Protein AF-X0Z2H3-F1 (afdb_monomer_lite)

Radius of gyration: 17.13 Å; chains: 1; bounding box: 45×31×47 Å

Organism: NCBI:txid412755

pLDDT: mean 78.65, std 8.76, range [49.94, 88.25]

Sequence (131 aa):
MLFTYLLWSIMAVTLFMGLPFGNIALGTLAGLYVGRKQYHARASTEIFARSIRNVSIFTTFVTGSEALLIGILARGEPIIVEILQALWDLNQFATTGLNWVSLVTIGCLALSFIQFLCTRTAATLAFKLGK

Foldseek 3Di:
DVVVLVVQQVVQCVVVVLDLVSLLVSLLVVLLVLLQVCLVVVHDPVVLVVSLVVSLVVSLVSSLVSLLVSLVVCLPPVVSLVVVCVVPVCPPQCPDPVSSNVVSNVVSVVRSVSSSVSSNVSSVCNNVPPD

Secondary structure (DSSP, 8-state):
-HHHHHHHHHHHHHHTTT-THHHHHHHHHHHHHHHHHHHHTT--HHHHHHHHHHHHHHHHHHHHHHHHHHHHHGGG-HHHHHHHHHHHT-TTTSSSHHHHHHHHHHHHHHHHHHHHHHHHHHHHHHHHS--

Structure (mmCIF, N/CA/C/O backbone):
data_AF-X0Z2H3-F1
#
_entry.id   AF-X0Z2H3-F1
#
loop_
_atom_site.group_PDB
_atom_site.id
_atom_site.type_symbol
_atom_site.label_atom_id
_atom_site.label_alt_id
_atom_site.label_comp_id
_atom_site.label_asym_id
_atom_site.label_entity_id
_atom_site.label_seq_id
_atom_site.pdbx_PDB_ins_code
_atom_site.Cartn_x
_atom_site.Cartn_y
_atom_site.Cartn_z
_atom_site.occupancy
_atom_site.B_iso_or_equiv
_atom_site.auth_seq_id
_atom_site.auth_comp_id
_atom_site.auth_asym_id
_atom_site.auth_atom_id
_atom_site.pdbx_PDB_model_num
ATOM 1 N N . MET A 1 1 ? -6.243 -14.559 7.865 1.00 63.50 1 MET A N 1
ATOM 2 C CA . MET A 1 1 ? -6.276 -13.218 7.236 1.00 63.50 1 MET A CA 1
ATOM 3 C C . MET A 1 1 ? -5.055 -12.953 6.378 1.00 63.50 1 MET A C 1
ATOM 5 O O . MET A 1 1 ? -5.261 -12.656 5.216 1.00 63.50 1 MET A O 1
ATOM 9 N N . LEU A 1 2 ? -3.826 -13.098 6.894 1.00 72.94 2 LEU A N 1
ATOM 10 C CA . LEU A 1 2 ? -2.601 -12.825 6.125 1.00 72.94 2 LEU A CA 1
ATOM 11 C C . LEU A 1 2 ? -2.515 -13.631 4.812 1.00 72.94 2 LEU A C 1
ATOM 13 O O . LEU A 1 2 ? -2.424 -13.038 3.747 1.00 72.94 2 LEU A O 1
ATOM 17 N N . PHE A 1 3 ? -2.643 -14.962 4.881 1.00 74.88 3 PHE A N 1
ATOM 18 C CA . PHE A 1 3 ? -2.623 -15.835 3.696 1.00 74.88 3 PHE A CA 1
ATOM 19 C C . PHE A 1 3 ? -3.739 -15.525 2.697 1.00 74.88 3 PHE A C 1
ATOM 21 O O . PHE A 1 3 ? -3.497 -15.461 1.500 1.00 74.88 3 PHE A O 1
ATOM 28 N N . THR A 1 4 ? -4.956 -15.291 3.190 1.00 75.94 4 THR A N 1
ATOM 29 C CA . THR A 1 4 ? -6.094 -14.915 2.346 1.00 75.94 4 THR A CA 1
ATOM 30 C C . THR A 1 4 ? -5.814 -13.591 1.639 1.00 75.94 4 THR A C 1
ATOM 32 O O . THR A 1 4 ? -5.963 -13.512 0.432 1.00 75.94 4 THR A O 1
ATOM 35 N N . TYR A 1 5 ? -5.339 -12.572 2.360 1.00 75.62 5 TYR A N 1
ATOM 36 C CA . TYR A 1 5 ? -5.013 -11.275 1.770 1.00 75.62 5 TYR A CA 1
ATOM 37 C C . TYR A 1 5 ? -3.927 -11.393 0.698 1.00 75.62 5 TYR A C 1
ATOM 39 O O . TYR A 1 5 ? -4.099 -10.844 -0.380 1.00 75.62 5 TYR A O 1
ATOM 47 N N . LEU A 1 6 ? -2.860 -12.156 0.956 1.00 73.62 6 LEU A N 1
ATOM 48 C CA . LEU A 1 6 ? -1.794 -12.396 -0.021 1.00 73.62 6 LEU A CA 1
ATOM 49 C C . LEU A 1 6 ? -2.305 -13.117 -1.275 1.00 73.62 6 LEU A C 1
ATOM 51 O O . LEU A 1 6 ? -1.962 -12.720 -2.382 1.00 73.62 6 LEU A O 1
ATOM 55 N N . LEU A 1 7 ? -3.162 -14.130 -1.119 1.00 80.56 7 LEU A N 1
ATOM 56 C CA . LEU A 1 7 ? -3.761 -14.837 -2.254 1.00 80.56 7 LEU A CA 1
ATOM 57 C C . LEU A 1 7 ? -4.608 -13.891 -3.120 1.00 80.56 7 LEU A C 1
ATOM 59 O O . LEU A 1 7 ? -4.481 -13.882 -4.343 1.00 80.56 7 LEU A O 1
ATOM 63 N N . TRP A 1 8 ? -5.433 -13.060 -2.477 1.00 76.38 8 TRP A N 1
ATOM 64 C CA . TRP A 1 8 ? -6.231 -12.046 -3.164 1.00 76.38 8 TRP A CA 1
ATOM 65 C C . TRP A 1 8 ? -5.357 -10.959 -3.802 1.00 76.38 8 TRP A C 1
ATOM 67 O O . TRP A 1 8 ? -5.676 -10.533 -4.904 1.00 76.38 8 TRP A O 1
ATOM 77 N N . SER A 1 9 ? -4.253 -10.561 -3.163 1.00 72.81 9 SER A N 1
ATOM 78 C CA . SER A 1 9 ? -3.258 -9.613 -3.694 1.00 72.81 9 SER A CA 1
ATOM 79 C C . SER A 1 9 ? -2.673 -10.129 -5.008 1.00 72.81 9 SER A C 1
ATOM 81 O O . SER A 1 9 ? -2.798 -9.483 -6.042 1.00 72.81 9 SER A O 1
ATOM 83 N N . ILE A 1 10 ? -2.163 -11.367 -5.010 1.00 74.00 10 ILE A N 1
ATOM 84 C CA . ILE A 1 10 ? -1.587 -12.014 -6.200 1.00 74.00 10 ILE A CA 1
ATOM 85 C C . ILE A 1 10 ? -2.626 -12.128 -7.324 1.00 74.00 10 ILE A C 1
ATOM 8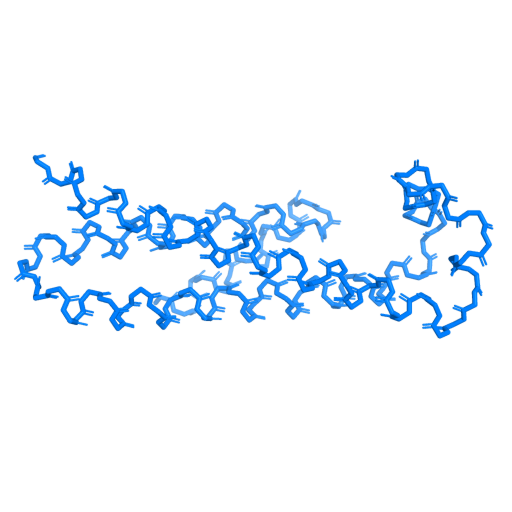7 O O . ILE A 1 10 ? -2.328 -11.836 -8.485 1.00 74.00 10 ILE A O 1
ATOM 91 N N . MET A 1 11 ? -3.858 -12.523 -6.990 1.00 75.12 11 MET A N 1
ATOM 92 C CA . MET A 1 11 ? -4.956 -12.560 -7.957 1.00 75.12 11 MET A CA 1
ATOM 93 C C . MET A 1 11 ? -5.282 -11.175 -8.516 1.00 75.12 11 MET A C 1
ATOM 95 O O . MET A 1 11 ? -5.540 -11.033 -9.705 1.00 75.12 11 MET A O 1
ATOM 99 N N . ALA A 1 12 ? -5.276 -10.143 -7.680 1.00 72.38 12 ALA A N 1
ATOM 100 C CA . ALA A 1 12 ? -5.594 -8.796 -8.114 1.00 72.38 12 ALA A CA 1
ATOM 101 C C . ALA A 1 12 ? -4.484 -8.235 -9.016 1.00 72.38 12 ALA A C 1
ATOM 103 O O . ALA A 1 12 ? -4.779 -7.688 -10.073 1.00 72.38 12 ALA A O 1
ATOM 104 N N . VAL A 1 13 ? -3.213 -8.460 -8.680 1.00 71.06 13 VAL A N 1
ATOM 105 C CA . VAL A 1 13 ? -2.079 -8.120 -9.552 1.00 71.06 13 VAL A CA 1
ATOM 106 C C . VAL A 1 13 ? -2.198 -8.807 -10.907 1.00 71.06 13 VAL A C 1
ATOM 108 O O . VAL A 1 13 ? -2.054 -8.154 -11.934 1.00 71.06 13 VAL A O 1
ATOM 111 N N . THR A 1 14 ? -2.498 -10.105 -10.935 1.00 70.88 14 THR A N 1
ATOM 112 C CA . THR A 1 14 ? -2.637 -10.846 -12.199 1.00 70.88 14 THR A CA 1
ATOM 113 C C . THR A 1 14 ? -3.851 -10.394 -13.015 1.00 70.88 14 THR A C 1
ATOM 115 O O . THR A 1 14 ? -3.735 -10.242 -14.229 1.00 70.88 14 THR A O 1
ATOM 118 N N . LEU A 1 15 ? -4.986 -10.095 -12.373 1.00 72.31 15 LEU A N 1
ATOM 119 C CA . LEU A 1 15 ? -6.193 -9.580 -13.036 1.00 72.31 15 LEU A CA 1
ATOM 120 C C . LEU A 1 15 ? -6.019 -8.164 -13.597 1.00 72.31 15 LEU A C 1
ATOM 122 O O . LEU A 1 15 ? -6.580 -7.851 -14.643 1.00 72.31 15 LEU A O 1
ATOM 126 N N . PHE A 1 16 ? -5.243 -7.314 -12.925 1.00 69.56 16 PHE A N 1
ATOM 127 C CA . PHE A 1 16 ? -4.984 -5.936 -13.347 1.00 69.56 16 PHE A CA 1
ATOM 128 C C . PHE A 1 16 ? -3.664 -5.785 -14.119 1.00 69.56 16 PHE A C 1
ATOM 130 O O . PHE A 1 16 ? -3.122 -4.685 -14.187 1.00 69.56 16 PHE A O 1
ATOM 137 N N . MET A 1 17 ? -3.142 -6.867 -14.710 1.00 69.75 17 MET A N 1
ATOM 138 C CA . MET A 1 17 ? -1.926 -6.858 -15.544 1.00 69.75 17 MET A CA 1
ATOM 139 C C . MET A 1 17 ? -0.692 -6.255 -14.847 1.00 69.75 17 MET A C 1
ATOM 141 O O . MET A 1 17 ? 0.135 -5.600 -15.474 1.00 69.75 17 MET A O 1
ATOM 145 N N . GLY A 1 18 ? -0.567 -6.438 -13.535 1.00 67.00 18 GLY A N 1
ATOM 146 C CA . GLY A 1 18 ? 0.507 -5.844 -12.742 1.00 67.00 18 GLY A CA 1
ATOM 147 C C . GLY A 1 18 ? 0.189 -4.453 -12.194 1.00 67.00 18 GLY A C 1
ATOM 148 O O . GLY A 1 18 ? 1.026 -3.857 -11.532 1.00 67.00 18 GLY A O 1
ATOM 149 N N . LEU A 1 19 ? -0.996 -3.892 -12.424 1.00 67.88 19 LEU A N 1
ATOM 150 C CA . LEU A 1 19 ? -1.324 -2.576 -11.882 1.00 67.88 19 LEU A CA 1
ATOM 151 C C . LEU A 1 19 ? -1.767 -2.679 -10.408 1.00 67.88 19 LEU A C 1
ATOM 153 O O . LEU A 1 19 ? -2.574 -3.542 -10.052 1.00 67.88 19 LEU A O 1
ATOM 157 N N . PRO A 1 20 ? -1.326 -1.757 -9.534 1.00 71.75 20 PRO A N 1
ATOM 158 C CA . PRO A 1 20 ? -1.581 -1.817 -8.091 1.00 71.75 20 PRO A CA 1
ATOM 159 C C . PRO A 1 20 ? -3.029 -1.468 -7.696 1.00 71.75 20 PRO A C 1
ATOM 161 O O . PRO A 1 20 ? -3.351 -1.432 -6.508 1.00 71.75 20 PRO A O 1
ATOM 164 N N . PHE A 1 21 ? -3.928 -1.223 -8.659 1.00 75.81 21 PHE A N 1
ATOM 165 C CA . PHE A 1 21 ? -5.337 -0.882 -8.409 1.00 75.81 21 PHE A CA 1
ATOM 166 C C . PHE A 1 21 ? -6.065 -1.952 -7.594 1.00 75.81 21 PHE A C 1
ATOM 168 O O . PHE A 1 21 ? -6.837 -1.632 -6.687 1.00 75.81 21 PHE A O 1
ATOM 175 N N . GLY A 1 22 ? -5.770 -3.220 -7.877 1.00 77.12 22 GLY A N 1
ATOM 176 C CA . GLY A 1 22 ? -6.318 -4.355 -7.149 1.00 77.12 22 GLY A CA 1
ATOM 177 C C . GLY A 1 22 ? -6.016 -4.311 -5.649 1.00 77.12 22 GLY A C 1
ATOM 178 O O . GLY A 1 22 ? -6.902 -4.508 -4.816 1.00 77.12 22 GLY A O 1
ATOM 179 N N . ASN A 1 23 ? -4.787 -3.946 -5.291 1.00 80.56 23 ASN A N 1
ATOM 180 C CA . ASN A 1 23 ? -4.363 -3.837 -3.896 1.00 80.56 23 ASN A CA 1
ATOM 181 C C . ASN A 1 23 ? -4.883 -2.593 -3.198 1.00 80.56 23 ASN A C 1
ATOM 183 O O . ASN A 1 23 ? -5.179 -2.639 -2.000 1.00 80.56 23 ASN A O 1
ATOM 187 N N . ILE A 1 24 ? -5.073 -1.509 -3.948 1.00 81.94 24 ILE A N 1
ATOM 188 C CA . ILE A 1 24 ? -5.778 -0.324 -3.458 1.00 81.94 24 ILE A CA 1
ATOM 189 C C . ILE A 1 24 ? -7.197 -0.698 -3.055 1.00 81.94 24 ILE A C 1
ATOM 191 O O . ILE A 1 24 ? -7.599 -0.417 -1.920 1.00 81.94 24 ILE A O 1
ATOM 195 N N . ALA A 1 25 ? -7.923 -1.427 -3.902 1.00 82.88 25 ALA A N 1
ATOM 196 C CA . ALA A 1 25 ? -9.249 -1.929 -3.558 1.00 82.88 25 ALA A CA 1
ATOM 197 C C . ALA A 1 25 ? -9.208 -2.877 -2.343 1.00 82.88 25 ALA A C 1
ATOM 199 O O . ALA A 1 25 ? -9.955 -2.683 -1.381 1.00 82.88 25 ALA A O 1
ATOM 200 N N . LEU A 1 26 ? -8.296 -3.855 -2.328 1.00 82.12 26 LEU A N 1
ATOM 201 C CA . LEU A 1 26 ? -8.189 -4.831 -1.238 1.00 82.12 26 LEU A CA 1
ATOM 202 C C . LEU A 1 26 ? -7.802 -4.207 0.102 1.00 82.12 26 LEU A C 1
ATOM 204 O O . LEU A 1 26 ? -8.376 -4.560 1.130 1.00 82.12 26 LEU A O 1
ATOM 208 N N . GLY A 1 27 ? -6.845 -3.280 0.130 1.00 84.88 27 GLY A N 1
ATOM 209 C CA . GLY A 1 27 ? -6.477 -2.595 1.368 1.00 84.88 27 GLY A CA 1
ATOM 210 C C . GLY A 1 27 ? -7.570 -1.646 1.855 1.00 84.88 27 GLY A C 1
ATOM 211 O O . GLY A 1 27 ? -7.833 -1.594 3.054 1.00 84.88 27 GLY A O 1
ATOM 212 N N . THR A 1 28 ? -8.305 -1.003 0.942 1.00 85.94 28 THR A N 1
ATOM 213 C CA . THR A 1 28 ? -9.508 -0.227 1.289 1.00 85.94 28 THR A CA 1
ATOM 214 C C . THR A 1 28 ? -10.569 -1.120 1.945 1.00 85.94 28 THR A C 1
ATOM 216 O O . THR A 1 28 ? -11.084 -0.785 3.015 1.00 85.94 28 THR A O 1
ATOM 219 N N . LEU A 1 29 ? -10.843 -2.299 1.373 1.00 84.88 29 LEU A N 1
ATOM 220 C CA . LEU A 1 29 ? -11.762 -3.289 1.946 1.00 84.88 29 LEU A CA 1
ATOM 221 C C . LEU A 1 29 ? -11.271 -3.832 3.295 1.00 84.88 29 LEU A C 1
ATOM 223 O O . LEU A 1 29 ? -12.068 -3.981 4.221 1.00 84.88 29 LEU A O 1
ATOM 227 N N . ALA A 1 30 ? -9.968 -4.083 3.441 1.00 85.00 30 ALA A N 1
ATOM 228 C CA . ALA A 1 30 ? -9.372 -4.513 4.703 1.00 85.00 30 ALA A CA 1
ATOM 229 C C . ALA A 1 30 ? -9.537 -3.444 5.796 1.00 85.00 30 ALA A C 1
ATOM 231 O O . ALA A 1 30 ? -9.925 -3.768 6.921 1.00 85.00 30 ALA A O 1
ATOM 232 N N . GLY A 1 31 ? -9.314 -2.170 5.457 1.00 85.00 31 GLY A N 1
ATOM 233 C CA . GLY A 1 31 ? -9.577 -1.037 6.341 1.00 85.00 31 GLY A CA 1
ATOM 234 C C . GLY A 1 31 ? -11.045 -0.974 6.765 1.00 85.00 31 GLY A C 1
ATOM 235 O O . GLY A 1 31 ? -11.342 -0.899 7.958 1.00 85.00 31 GLY A O 1
ATOM 236 N N . LEU A 1 32 ? -11.969 -1.094 5.809 1.00 87.06 32 LEU A N 1
ATOM 237 C CA . LEU A 1 32 ? -13.411 -1.091 6.065 1.00 87.06 32 LEU A CA 1
ATOM 238 C C . LEU A 1 32 ? -13.835 -2.246 6.984 1.00 87.06 32 LEU A C 1
ATOM 240 O O . LEU A 1 32 ? -14.545 -2.024 7.966 1.00 87.06 32 LEU A O 1
ATOM 244 N N . TYR A 1 33 ? -13.363 -3.467 6.715 1.00 85.88 33 TYR A N 1
ATOM 245 C CA . TYR A 1 33 ? -13.642 -4.639 7.545 1.00 85.88 33 TYR A CA 1
ATOM 246 C C . TYR A 1 33 ? -13.149 -4.444 8.983 1.00 85.88 33 TYR A C 1
ATOM 248 O O . TYR A 1 33 ? -13.890 -4.693 9.935 1.00 85.88 33 TYR A O 1
ATOM 256 N N . VAL A 1 34 ? -11.913 -3.966 9.155 1.00 86.62 34 VAL A N 1
ATOM 257 C CA . VAL A 1 34 ? -11.332 -3.705 10.480 1.00 86.62 34 VAL A CA 1
ATOM 258 C C . VAL A 1 34 ? -12.113 -2.611 11.201 1.00 86.62 34 VAL A C 1
ATOM 260 O O . VAL A 1 34 ? -12.401 -2.767 12.386 1.00 86.62 34 VAL A O 1
ATOM 263 N N . GLY A 1 35 ? -12.526 -1.556 10.495 1.00 85.00 35 GLY A N 1
ATOM 264 C CA . GLY A 1 35 ? -13.347 -0.491 11.063 1.00 85.00 35 GLY A CA 1
ATOM 265 C C . GLY A 1 35 ? -14.685 -0.989 11.602 1.00 85.00 35 GLY A C 1
ATOM 266 O O . GLY A 1 35 ? -15.005 -0.741 12.765 1.00 85.00 35 GLY A O 1
ATOM 267 N N . ARG A 1 36 ? -15.422 -1.781 10.812 1.00 84.94 36 ARG A N 1
ATOM 268 C CA . ARG A 1 36 ? -16.697 -2.376 11.255 1.00 84.94 36 ARG A CA 1
ATOM 269 C C . ARG A 1 36 ? -16.501 -3.386 12.383 1.00 84.94 36 ARG A C 1
ATOM 271 O O . ARG A 1 36 ? -17.256 -3.376 13.351 1.00 84.94 36 ARG A O 1
ATOM 278 N N . LYS A 1 37 ? -15.474 -4.237 12.294 1.00 85.56 37 LYS A N 1
ATOM 279 C CA . LYS A 1 37 ? -15.161 -5.228 13.333 1.00 85.56 37 LYS A CA 1
ATOM 280 C C . LYS A 1 37 ? -14.897 -4.558 14.683 1.00 85.56 37 LYS A C 1
ATOM 282 O O . LYS A 1 37 ? -15.429 -5.007 15.693 1.00 85.56 37 LYS A O 1
ATOM 287 N N . GLN A 1 38 ? -14.095 -3.494 14.700 1.00 86.19 38 GLN A N 1
ATOM 288 C CA . GLN A 1 38 ? -13.756 -2.777 15.933 1.00 86.19 38 GLN A CA 1
ATOM 289 C C . GLN A 1 38 ? -14.940 -1.971 16.484 1.00 86.19 38 GLN A C 1
ATOM 291 O O . GLN A 1 38 ? -15.098 -1.891 17.701 1.00 86.19 38 GLN A O 1
ATOM 296 N N . TYR A 1 39 ? -15.806 -1.446 15.610 1.00 84.38 39 TYR A N 1
ATOM 297 C CA . TYR A 1 39 ? -17.070 -0.832 16.019 1.00 84.38 39 TYR A CA 1
ATOM 298 C C . TYR A 1 39 ? -17.976 -1.833 16.756 1.00 84.38 39 TYR A C 1
ATOM 300 O O . TYR A 1 39 ? -18.385 -1.583 17.889 1.00 84.38 39 TYR A O 1
ATOM 308 N N . HIS A 1 40 ? -18.226 -3.009 16.166 1.00 85.25 40 HIS A N 1
ATOM 309 C CA . HIS A 1 40 ? -19.050 -4.049 16.800 1.00 85.25 40 HIS A CA 1
ATOM 310 C C . HIS A 1 40 ? -18.433 -4.601 18.090 1.00 85.25 40 HIS A C 1
ATOM 312 O O . HIS A 1 40 ? -19.159 -4.941 19.020 1.00 85.25 40 HIS A O 1
ATOM 318 N N . ALA A 1 41 ? -17.102 -4.646 18.174 1.00 86.00 41 ALA A N 1
ATOM 319 C CA . ALA A 1 41 ? -16.387 -5.049 19.380 1.00 86.00 41 ALA A CA 1
ATOM 320 C C . ALA A 1 41 ? -16.401 -3.983 20.496 1.00 86.00 41 ALA A C 1
ATOM 322 O O . ALA A 1 41 ? -15.844 -4.238 21.562 1.00 86.00 41 ALA A O 1
ATOM 323 N N . ARG A 1 42 ? -16.998 -2.797 20.265 1.00 82.75 42 ARG A N 1
ATOM 324 C CA . ARG A 1 42 ? -16.948 -1.629 21.169 1.00 82.75 42 ARG A CA 1
ATOM 325 C C . ARG A 1 42 ? -15.522 -1.310 21.630 1.00 82.75 42 ARG A C 1
ATOM 327 O O . ARG A 1 42 ? -15.291 -0.954 22.784 1.00 82.75 42 ARG A O 1
ATOM 334 N N . ALA A 1 43 ? -14.556 -1.484 20.731 1.00 81.06 43 ALA A N 1
ATOM 335 C CA . ALA A 1 43 ? -13.155 -1.285 21.056 1.00 81.06 43 ALA A CA 1
ATOM 336 C C . ALA A 1 43 ? -12.875 0.189 21.375 1.00 81.06 43 ALA A C 1
ATOM 338 O O . ALA A 1 43 ? -13.452 1.092 20.765 1.00 81.06 43 ALA A O 1
ATOM 339 N N . SER A 1 44 ? -11.955 0.434 22.310 1.00 86.75 44 SER A N 1
ATOM 340 C CA . SER A 1 44 ? -11.501 1.792 22.603 1.00 86.75 44 SER A CA 1
ATOM 341 C C . SER A 1 44 ? -10.813 2.411 21.383 1.00 86.75 44 SER A C 1
ATOM 343 O O . SER A 1 44 ? -10.217 1.720 20.547 1.00 86.75 44 SER A O 1
ATOM 345 N N . THR A 1 45 ? -10.848 3.741 21.302 1.00 81.75 45 THR A N 1
ATOM 346 C CA . THR A 1 45 ? -10.224 4.511 20.216 1.00 81.75 45 THR A CA 1
ATOM 347 C C . THR A 1 45 ? -8.729 4.199 20.067 1.00 81.75 45 THR A C 1
ATOM 349 O O . THR A 1 45 ? -8.202 4.217 18.956 1.00 81.75 45 THR A O 1
ATOM 352 N N . GLU A 1 46 ? -8.047 3.847 21.161 1.00 86.94 46 GLU A N 1
ATOM 353 C CA . GLU A 1 46 ? -6.633 3.452 21.171 1.00 86.94 46 GLU A CA 1
ATOM 354 C C . GLU A 1 46 ? -6.393 2.097 20.491 1.00 86.94 46 GLU A C 1
ATOM 356 O O . GLU A 1 46 ? -5.503 1.974 19.643 1.00 86.94 46 GLU A O 1
ATOM 361 N N . ILE A 1 47 ? -7.212 1.085 20.807 1.00 85.88 47 ILE A N 1
ATOM 362 C CA . ILE A 1 47 ? -7.132 -0.247 20.183 1.00 85.88 47 ILE A CA 1
ATOM 363 C C . ILE A 1 47 ? -7.452 -0.137 18.690 1.00 85.88 47 ILE A C 1
ATOM 365 O O . ILE A 1 47 ? -6.760 -0.723 17.851 1.00 85.88 47 ILE A O 1
ATOM 369 N N . PHE A 1 48 ? -8.452 0.674 18.349 1.00 85.50 48 PHE A N 1
ATOM 370 C CA . PHE A 1 48 ? -8.819 0.984 16.974 1.00 85.50 48 PHE A CA 1
ATOM 371 C C . PHE A 1 48 ? -7.675 1.657 16.200 1.00 85.50 48 PHE A C 1
ATOM 373 O O . PHE A 1 48 ? -7.287 1.171 15.135 1.00 85.50 48 PHE A O 1
ATOM 380 N N . ALA A 1 49 ? -7.081 2.721 16.751 1.00 85.88 49 ALA A N 1
ATOM 381 C CA . ALA A 1 49 ? -5.982 3.445 16.116 1.00 85.88 49 ALA A CA 1
ATOM 382 C C . ALA A 1 49 ? -4.762 2.542 15.875 1.00 85.88 49 ALA A C 1
ATOM 384 O O . ALA A 1 49 ? -4.163 2.580 14.797 1.00 85.88 49 ALA A O 1
ATOM 385 N N . ARG A 1 50 ? -4.424 1.678 16.842 1.00 88.25 50 ARG A N 1
ATOM 386 C CA . ARG A 1 50 ? -3.329 0.708 16.705 1.00 88.25 50 ARG A CA 1
ATOM 387 C C . ARG A 1 50 ? -3.630 -0.347 15.641 1.00 88.25 50 A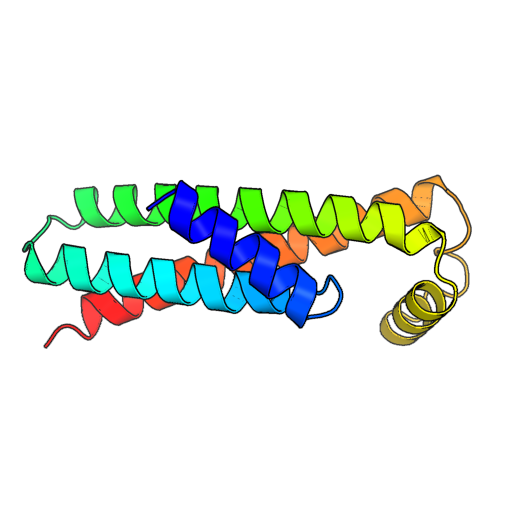RG A C 1
ATOM 389 O O . ARG A 1 50 ? -2.771 -0.642 14.813 1.00 88.25 50 ARG A O 1
ATOM 396 N N . SER A 1 51 ? -4.852 -0.880 15.632 1.00 86.62 51 SER A N 1
ATOM 397 C CA . SER A 1 51 ? -5.287 -1.884 14.657 1.00 86.62 51 SER A CA 1
ATOM 398 C C . SER A 1 51 ? -5.276 -1.330 13.232 1.00 86.62 51 SER A C 1
ATOM 400 O O . SER A 1 51 ? -4.769 -1.998 12.334 1.00 86.62 51 SER A O 1
ATOM 402 N N . ILE A 1 52 ? -5.780 -0.109 13.021 1.00 87.94 52 ILE A N 1
ATOM 403 C CA . ILE A 1 52 ? -5.724 0.556 11.713 1.00 87.94 52 ILE A CA 1
ATOM 404 C C . ILE A 1 52 ? -4.288 0.796 11.299 1.00 87.94 52 ILE A C 1
ATOM 406 O O . ILE A 1 52 ? -3.933 0.455 10.180 1.00 87.94 52 ILE A O 1
ATOM 410 N N . ARG A 1 53 ? -3.453 1.352 12.183 1.00 87.00 53 ARG A N 1
ATOM 411 C CA . ARG A 1 53 ? -2.058 1.643 11.846 1.00 87.00 53 ARG A CA 1
ATOM 412 C C . ARG A 1 53 ? -1.336 0.387 11.364 1.00 87.00 53 ARG A C 1
ATOM 414 O O . ARG A 1 53 ? -0.674 0.441 10.335 1.00 87.00 53 ARG A O 1
ATOM 421 N N . ASN A 1 54 ? -1.500 -0.735 12.060 1.00 88.00 54 ASN A N 1
ATOM 422 C CA . ASN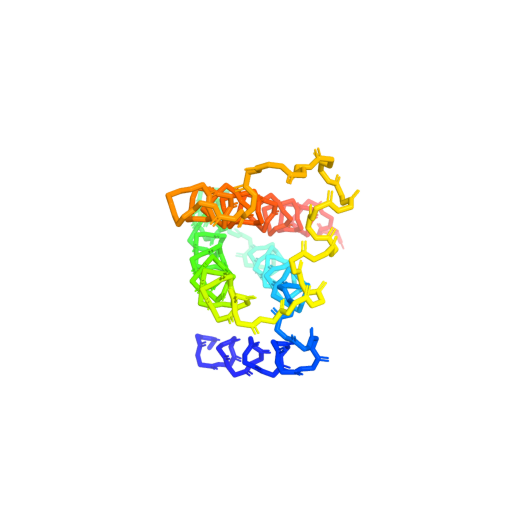 A 1 54 ? -0.871 -1.997 11.671 1.00 88.00 54 ASN A CA 1
ATOM 423 C C . ASN A 1 54 ? -1.381 -2.503 10.316 1.00 88.00 54 ASN A C 1
ATOM 425 O O . ASN A 1 54 ? -0.582 -2.927 9.486 1.00 88.00 54 ASN A O 1
ATOM 429 N N . VAL A 1 55 ? -2.692 -2.427 10.076 1.00 86.88 55 VAL A N 1
ATOM 430 C CA . VAL A 1 55 ? -3.301 -2.853 8.806 1.00 86.88 55 VAL A CA 1
ATOM 431 C C . VAL A 1 55 ? -2.842 -1.951 7.667 1.00 86.88 55 VAL A C 1
ATOM 433 O O . VAL A 1 55 ? -2.366 -2.459 6.663 1.00 86.88 55 VAL A O 1
ATOM 436 N N . SER A 1 56 ? -2.887 -0.631 7.846 1.00 85.25 56 SER A N 1
ATOM 437 C CA . SER A 1 56 ? -2.418 0.332 6.853 1.00 85.25 56 SER A CA 1
ATOM 438 C C . SER A 1 56 ? -0.934 0.153 6.538 1.00 85.25 56 SER A C 1
ATOM 440 O O . SER A 1 56 ? -0.573 0.182 5.368 1.00 85.25 56 SER A O 1
ATOM 442 N N . ILE A 1 57 ? -0.071 -0.066 7.538 1.00 87.31 57 ILE A N 1
ATOM 443 C CA . ILE A 1 57 ? 1.357 -0.347 7.305 1.00 87.31 57 IL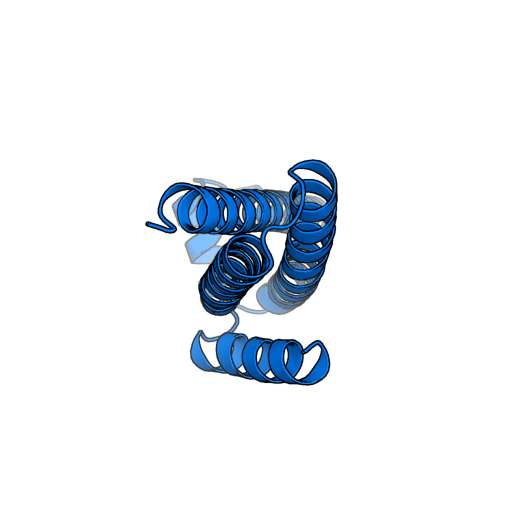E A CA 1
ATOM 444 C C . ILE A 1 57 ? 1.517 -1.640 6.503 1.00 87.31 57 ILE A C 1
ATOM 446 O O . ILE A 1 57 ? 2.254 -1.654 5.522 1.00 87.31 57 ILE A O 1
ATOM 450 N N . PHE A 1 58 ? 0.800 -2.703 6.874 1.00 87.56 58 PHE A N 1
ATOM 451 C CA . PHE A 1 58 ? 0.869 -3.984 6.178 1.00 87.56 58 PHE A CA 1
ATOM 452 C C . PHE A 1 58 ? 0.431 -3.874 4.712 1.00 87.56 58 PHE A C 1
ATOM 454 O O . PHE A 1 58 ? 1.182 -4.256 3.820 1.00 87.56 58 PHE A O 1
ATOM 461 N N . THR A 1 59 ? -0.741 -3.293 4.439 1.00 84.62 59 THR A N 1
ATOM 462 C CA . THR A 1 59 ? -1.254 -3.139 3.067 1.00 84.62 59 THR A CA 1
ATOM 463 C C . THR A 1 59 ? -0.361 -2.228 2.228 1.00 84.62 59 THR A C 1
ATOM 465 O O . THR A 1 59 ? -0.167 -2.474 1.041 1.00 84.62 59 THR A O 1
ATOM 468 N N . THR A 1 60 ? 0.215 -1.192 2.846 1.00 86.56 60 THR A N 1
ATOM 469 C CA . THR A 1 60 ? 1.179 -0.291 2.199 1.00 86.56 60 THR A CA 1
ATOM 470 C C . THR A 1 60 ? 2.461 -1.028 1.835 1.00 86.56 60 THR A C 1
ATOM 472 O O . THR A 1 60 ? 2.941 -0.889 0.719 1.00 86.56 60 THR A O 1
ATOM 475 N N . PHE A 1 61 ? 2.990 -1.854 2.740 1.00 87.12 61 PHE A N 1
ATOM 476 C CA . PHE A 1 61 ? 4.206 -2.625 2.493 1.00 87.12 61 PHE A CA 1
ATOM 477 C C . PHE A 1 61 ? 4.023 -3.647 1.366 1.00 87.12 61 PHE A C 1
ATOM 479 O O . PHE A 1 61 ? 4.890 -3.762 0.503 1.00 87.12 61 PHE A O 1
ATOM 486 N N . VAL A 1 62 ? 2.885 -4.348 1.344 1.00 84.25 62 VAL A N 1
ATOM 487 C CA . VAL A 1 62 ? 2.537 -5.287 0.265 1.00 84.25 62 VAL A CA 1
ATOM 488 C C . VAL A 1 62 ? 2.420 -4.544 -1.067 1.00 84.25 62 VAL A C 1
ATOM 490 O O . VAL A 1 62 ? 3.111 -4.887 -2.021 1.00 84.25 62 VAL A O 1
ATOM 493 N N . THR A 1 63 ? 1.633 -3.465 -1.108 1.00 84.19 63 THR A N 1
ATOM 494 C CA . THR A 1 63 ? 1.425 -2.673 -2.333 1.00 84.19 63 THR A CA 1
ATOM 495 C C . THR A 1 63 ? 2.724 -2.058 -2.845 1.00 84.19 63 THR A C 1
ATOM 497 O O . THR A 1 63 ? 2.989 -2.106 -4.040 1.00 84.19 63 THR A O 1
ATOM 500 N N . GLY A 1 64 ? 3.551 -1.507 -1.954 1.00 83.69 64 GLY A N 1
ATOM 501 C CA . GLY A 1 64 ? 4.835 -0.913 -2.314 1.00 83.69 64 GLY A CA 1
ATOM 502 C C . GLY A 1 64 ? 5.833 -1.951 -2.825 1.00 83.69 64 GLY A C 1
ATOM 503 O O . GLY A 1 64 ? 6.505 -1.719 -3.825 1.00 83.69 64 GLY A O 1
ATOM 504 N N . SER A 1 65 ? 5.892 -3.124 -2.188 1.00 84.69 65 SER A N 1
ATOM 505 C CA . SER A 1 65 ? 6.772 -4.217 -2.622 1.00 84.69 65 SER A CA 1
ATOM 506 C C . SER A 1 65 ? 6.388 -4.721 -4.013 1.00 84.69 65 SER A C 1
ATOM 508 O O . SER A 1 65 ? 7.250 -4.888 -4.871 1.00 84.69 65 SER A O 1
ATOM 510 N N . GLU A 1 66 ? 5.093 -4.903 -4.268 1.00 82.50 66 GLU A N 1
ATOM 511 C CA . GLU A 1 66 ? 4.598 -5.320 -5.579 1.00 82.50 66 GLU A CA 1
ATOM 512 C C . GLU A 1 66 ? 4.797 -4.225 -6.636 1.00 82.50 66 GLU A C 1
ATOM 514 O O . GLU A 1 66 ? 5.358 -4.502 -7.695 1.00 82.50 66 GLU A O 1
ATOM 519 N N . ALA A 1 67 ? 4.452 -2.968 -6.337 1.00 83.06 67 ALA A N 1
ATOM 520 C CA . ALA A 1 67 ? 4.671 -1.838 -7.243 1.00 83.06 67 ALA A CA 1
ATOM 521 C C . ALA A 1 67 ? 6.156 -1.657 -7.603 1.00 83.06 67 ALA A C 1
ATOM 523 O O . ALA A 1 67 ? 6.479 -1.325 -8.742 1.00 83.06 67 ALA A O 1
ATOM 524 N N . LEU A 1 68 ? 7.065 -1.909 -6.656 1.00 83.00 68 LEU A N 1
ATOM 525 C CA . LEU A 1 68 ? 8.505 -1.863 -6.893 1.00 83.00 68 LEU A CA 1
ATOM 526 C C . LEU A 1 68 ? 8.965 -2.999 -7.815 1.00 83.00 68 LEU A C 1
ATOM 528 O O . LEU A 1 68 ? 9.702 -2.741 -8.763 1.00 83.00 68 LEU A O 1
ATOM 532 N N . LEU A 1 69 ? 8.503 -4.233 -7.592 1.00 83.25 69 LEU A N 1
ATOM 533 C CA . LEU A 1 69 ? 8.806 -5.365 -8.477 1.00 83.25 69 LEU A CA 1
ATOM 534 C C . LEU A 1 69 ? 8.288 -5.123 -9.898 1.00 83.25 69 LEU A C 1
ATOM 536 O O . LEU A 1 69 ? 9.029 -5.308 -10.863 1.00 83.25 69 LEU A O 1
ATOM 540 N N . ILE A 1 70 ? 7.049 -4.647 -10.024 1.00 81.12 70 ILE A N 1
ATOM 541 C CA . ILE A 1 70 ? 6.437 -4.304 -11.311 1.00 81.12 70 ILE A CA 1
ATOM 542 C C . ILE A 1 70 ? 7.219 -3.177 -11.991 1.00 81.12 70 ILE A C 1
ATOM 544 O O . ILE A 1 70 ? 7.546 -3.296 -13.166 1.00 81.12 70 ILE A O 1
ATOM 548 N N . GLY A 1 71 ? 7.591 -2.121 -11.264 1.00 78.75 71 GLY A N 1
ATOM 549 C CA . GLY A 1 71 ? 8.378 -1.012 -11.810 1.00 78.75 71 GLY A CA 1
ATOM 550 C C . GLY A 1 71 ? 9.789 -1.414 -12.261 1.00 78.75 71 GLY A C 1
ATOM 551 O O . GLY A 1 71 ? 10.314 -0.857 -13.226 1.00 78.75 71 GLY A O 1
ATOM 552 N N . ILE A 1 72 ? 10.403 -2.407 -11.611 1.00 80.38 72 ILE A N 1
ATOM 553 C CA . ILE A 1 72 ? 11.682 -2.982 -12.053 1.00 80.38 72 ILE A CA 1
ATOM 554 C C . ILE A 1 72 ? 11.493 -3.787 -13.345 1.00 80.38 72 ILE A C 1
ATOM 556 O O . ILE A 1 72 ? 12.262 -3.601 -14.289 1.00 80.38 72 ILE A O 1
ATOM 560 N N . LEU A 1 73 ? 10.470 -4.648 -13.406 1.00 78.44 73 LEU A N 1
ATOM 561 C CA . LEU A 1 73 ? 10.172 -5.472 -14.584 1.00 78.44 73 LEU A CA 1
ATOM 562 C C . LEU A 1 73 ? 9.745 -4.628 -15.794 1.00 78.44 73 LEU A C 1
ATOM 564 O O . LEU A 1 73 ? 10.146 -4.914 -16.920 1.00 78.44 73 LEU A O 1
ATOM 568 N N . ALA A 1 74 ? 9.018 -3.536 -15.554 1.00 76.19 74 ALA A N 1
ATOM 569 C CA . ALA A 1 74 ? 8.534 -2.611 -16.574 1.00 76.19 74 ALA A CA 1
ATOM 570 C C . ALA A 1 74 ? 9.645 -1.925 -17.385 1.00 76.19 74 ALA A C 1
ATOM 572 O O . ALA A 1 74 ? 9.377 -1.405 -18.463 1.00 76.19 74 ALA A O 1
ATOM 573 N N . ARG A 1 75 ? 10.902 -1.950 -16.920 1.00 71.81 75 ARG A N 1
ATOM 574 C CA . ARG A 1 75 ? 12.043 -1.414 -17.679 1.00 71.81 75 ARG A CA 1
ATOM 575 C C . ARG A 1 75 ? 12.209 -2.084 -19.051 1.00 71.81 75 ARG A C 1
ATOM 577 O O . ARG A 1 75 ? 12.761 -1.469 -19.957 1.00 71.81 75 ARG A O 1
ATOM 584 N N . GLY A 1 76 ? 11.780 -3.340 -19.188 1.00 71.12 76 GLY A N 1
ATOM 585 C CA . GLY A 1 76 ? 11.850 -4.090 -20.445 1.00 71.12 76 GLY A CA 1
ATOM 586 C C . GLY A 1 76 ? 10.691 -3.832 -21.413 1.00 71.12 76 GLY A C 1
ATOM 587 O O . GLY A 1 76 ? 10.751 -4.303 -22.544 1.00 71.12 76 GLY A O 1
ATOM 588 N N . GLU A 1 77 ? 9.655 -3.102 -20.990 1.00 75.00 77 GLU A N 1
ATOM 589 C CA . GLU A 1 77 ? 8.400 -2.926 -21.729 1.00 75.00 77 GLU A CA 1
ATOM 590 C C . GLU A 1 77 ? 8.316 -1.508 -22.331 1.00 75.00 77 GLU A C 1
ATOM 592 O O . GLU A 1 77 ? 8.075 -0.542 -21.599 1.00 75.00 77 GLU A O 1
ATOM 597 N N . PRO A 1 78 ? 8.483 -1.339 -23.658 1.00 69.88 78 PRO A N 1
ATOM 598 C CA . PRO A 1 78 ? 8.532 -0.018 -24.295 1.00 69.88 78 PRO A CA 1
ATOM 599 C C . PRO A 1 78 ? 7.217 0.761 -24.154 1.00 69.88 78 PRO A C 1
ATOM 601 O O . PRO A 1 78 ? 7.236 1.978 -23.993 1.00 69.88 78 PRO A O 1
ATOM 604 N N . ILE A 1 79 ? 6.083 0.056 -24.118 1.00 75.75 79 ILE A N 1
ATOM 605 C CA . ILE A 1 79 ? 4.748 0.648 -23.945 1.00 75.75 79 ILE A CA 1
ATOM 606 C C . ILE A 1 79 ? 4.624 1.349 -22.585 1.00 75.75 79 ILE A C 1
ATOM 608 O O . ILE A 1 79 ? 4.060 2.438 -22.488 1.00 75.75 79 ILE A O 1
ATOM 612 N N . ILE A 1 80 ? 5.165 0.751 -21.517 1.00 70.06 80 ILE A N 1
ATOM 613 C CA . ILE A 1 80 ? 5.104 1.344 -20.174 1.00 70.06 80 ILE A CA 1
ATOM 614 C C . ILE A 1 80 ? 5.964 2.609 -20.113 1.00 70.06 80 ILE A C 1
ATOM 616 O O . ILE A 1 80 ? 5.564 3.594 -19.492 1.00 70.06 80 ILE A O 1
ATOM 620 N N . VAL A 1 81 ? 7.119 2.599 -20.784 1.00 68.81 81 VAL A N 1
ATOM 621 C CA . VAL A 1 81 ? 8.015 3.758 -20.878 1.00 68.81 81 VAL A CA 1
ATOM 622 C C . VAL A 1 81 ? 7.338 4.914 -21.617 1.00 68.81 81 VAL A C 1
ATOM 624 O O . VAL A 1 81 ? 7.381 6.037 -21.118 1.00 68.81 81 VAL A O 1
ATOM 627 N N . GLU A 1 82 ? 6.656 4.653 -22.736 1.00 71.25 82 GLU A N 1
ATOM 628 C CA . GLU A 1 82 ? 5.917 5.680 -23.488 1.00 71.25 82 GLU A CA 1
ATOM 629 C C . GLU A 1 82 ? 4.772 6.294 -22.674 1.00 71.25 82 GLU A C 1
ATOM 631 O O . GLU A 1 82 ? 4.629 7.515 -22.636 1.00 71.25 82 GLU A O 1
ATOM 636 N N . ILE A 1 83 ? 3.983 5.479 -21.965 1.00 73.25 83 ILE A N 1
ATOM 637 C CA . ILE A 1 83 ? 2.893 5.977 -21.109 1.00 73.25 83 ILE A CA 1
ATOM 638 C C . ILE A 1 83 ? 3.446 6.865 -19.985 1.00 73.25 83 ILE A C 1
ATOM 640 O O . ILE A 1 83 ? 2.882 7.916 -19.678 1.00 73.25 83 ILE A O 1
ATOM 644 N N . LEU A 1 84 ? 4.564 6.463 -19.379 1.00 68.50 84 LEU A N 1
ATOM 645 C CA . LEU A 1 84 ? 5.237 7.233 -18.334 1.00 68.50 84 LEU A CA 1
ATOM 646 C C . LEU A 1 84 ? 5.819 8.550 -18.852 1.00 68.50 84 LEU A C 1
ATOM 648 O O . LEU A 1 84 ? 5.715 9.573 -18.175 1.00 68.50 84 LEU A O 1
ATOM 652 N N . GLN A 1 85 ? 6.399 8.537 -20.051 1.00 71.44 85 GLN A N 1
ATOM 653 C CA . GLN A 1 85 ? 6.879 9.741 -20.724 1.00 71.44 85 GLN A CA 1
ATOM 654 C C . GLN A 1 85 ? 5.720 10.686 -21.064 1.00 71.44 85 GLN A C 1
ATOM 656 O O . GLN A 1 85 ? 5.833 11.883 -20.810 1.00 71.44 85 GLN A O 1
ATOM 661 N N . ALA A 1 86 ? 4.594 10.154 -21.550 1.00 72.38 86 ALA A N 1
ATOM 662 C CA . ALA A 1 86 ? 3.406 10.928 -21.907 1.00 72.38 86 ALA A CA 1
ATOM 663 C C . ALA A 1 86 ? 2.709 11.566 -20.694 1.00 72.38 86 ALA A C 1
ATOM 665 O O . ALA A 1 86 ? 2.210 12.684 -20.787 1.00 72.38 86 ALA A O 1
ATOM 666 N N . LEU A 1 87 ? 2.681 10.881 -19.546 1.00 68.88 87 LEU A N 1
ATOM 667 C CA . LEU A 1 87 ? 2.059 11.400 -18.321 1.00 68.88 87 LEU A CA 1
ATOM 668 C C . LEU A 1 87 ? 2.852 12.532 -17.660 1.00 68.88 87 LEU A C 1
ATOM 670 O O . LEU A 1 87 ? 2.274 13.312 -16.906 1.00 68.88 87 LEU A O 1
ATOM 674 N N . TRP A 1 88 ? 4.161 12.599 -17.901 1.00 63.59 88 TRP A N 1
ATOM 675 C CA . TRP A 1 88 ? 5.063 13.446 -17.119 1.00 63.59 88 TRP A CA 1
ATOM 676 C C . TRP A 1 88 ? 5.928 14.398 -17.956 1.00 63.59 88 TRP A C 1
ATOM 678 O O . TRP A 1 88 ? 6.729 15.136 -17.387 1.00 63.59 88 TRP A O 1
ATOM 688 N N . ASP A 1 89 ? 5.779 14.382 -19.284 1.00 65.69 89 ASP A N 1
ATOM 689 C CA . ASP A 1 89 ? 6.588 15.142 -20.255 1.00 65.69 89 ASP A CA 1
ATOM 690 C C . ASP A 1 89 ? 8.110 14.916 -20.077 1.00 65.69 89 ASP A C 1
ATOM 692 O O . ASP A 1 89 ? 8.963 15.768 -20.328 1.00 65.69 89 ASP A O 1
ATOM 696 N N . LEU A 1 90 ? 8.479 13.722 -19.593 1.00 63.12 90 LEU A N 1
ATOM 697 C CA . LEU A 1 90 ? 9.845 13.350 -19.208 1.00 63.12 90 LEU A CA 1
ATOM 698 C C . LEU A 1 90 ? 10.613 12.743 -20.393 1.00 63.12 90 LEU A C 1
ATOM 700 O O . LEU A 1 90 ? 11.148 11.637 -20.309 1.00 63.12 90 LEU A O 1
ATOM 704 N N . ASN A 1 91 ? 10.712 13.484 -21.498 1.00 57.91 91 ASN A N 1
ATOM 705 C CA . ASN A 1 91 ? 11.362 13.025 -22.735 1.00 57.91 91 ASN A CA 1
ATOM 706 C C . ASN A 1 91 ? 12.871 12.706 -22.576 1.00 57.91 91 ASN A C 1
ATOM 708 O O . ASN A 1 91 ? 13.443 11.980 -23.384 1.00 57.91 91 ASN A O 1
ATOM 712 N N . GLN A 1 92 ? 13.532 13.212 -21.524 1.00 54.16 92 GLN A N 1
ATOM 713 C CA . GLN A 1 92 ? 14.975 13.015 -21.280 1.00 54.16 92 GLN A CA 1
ATOM 714 C C . GLN A 1 92 ? 15.323 12.248 -19.993 1.00 54.16 92 GLN A C 1
ATOM 716 O O . GLN A 1 92 ? 16.471 11.843 -19.810 1.00 54.16 92 GLN A O 1
ATOM 721 N N . PHE A 1 93 ? 14.359 12.019 -19.098 1.00 52.72 93 PHE A N 1
ATOM 722 C CA . PHE A 1 93 ? 14.627 11.400 -17.792 1.00 52.72 93 PHE A CA 1
ATOM 723 C C . PHE A 1 93 ? 14.416 9.882 -17.782 1.00 52.72 93 PHE A C 1
ATOM 725 O O . PHE A 1 93 ? 14.990 9.197 -16.943 1.00 52.72 93 PHE A O 1
ATOM 732 N N . ALA A 1 94 ? 13.637 9.320 -18.707 1.00 54.34 94 ALA A N 1
ATOM 733 C CA . ALA A 1 94 ? 13.297 7.895 -18.664 1.00 54.34 94 ALA A CA 1
ATOM 734 C C . ALA A 1 94 ? 14.432 6.951 -19.125 1.00 54.34 94 ALA A C 1
ATOM 736 O O . ALA A 1 94 ? 14.393 5.758 -18.834 1.00 54.34 94 ALA A O 1
ATOM 737 N N . THR A 1 95 ? 15.455 7.455 -19.824 1.00 55.47 95 THR A N 1
ATOM 738 C CA . THR A 1 95 ? 16.480 6.628 -20.495 1.00 55.47 95 THR A CA 1
ATOM 739 C C . THR A 1 95 ? 17.770 6.429 -19.698 1.00 55.47 95 THR A C 1
ATOM 741 O O . THR A 1 95 ? 18.535 5.508 -19.984 1.00 55.47 95 THR A O 1
ATOM 744 N N . THR A 1 96 ? 18.029 7.234 -18.666 1.00 64.31 96 THR A N 1
ATOM 745 C CA . THR A 1 96 ? 19.219 7.089 -17.811 1.00 64.31 96 THR A CA 1
ATOM 746 C C . THR A 1 96 ? 18.912 6.172 -16.624 1.00 64.31 96 THR A C 1
ATOM 748 O O . THR A 1 96 ? 17.965 6.406 -15.877 1.00 64.31 96 THR A O 1
ATOM 751 N N . GLY A 1 97 ? 19.724 5.129 -16.408 1.00 65.62 97 GLY A N 1
ATOM 752 C CA . GLY A 1 97 ? 19.449 4.087 -15.403 1.00 65.62 97 GLY A CA 1
ATOM 753 C C . GLY A 1 97 ? 19.222 4.599 -13.970 1.00 65.62 97 GLY A C 1
ATOM 754 O O . GLY A 1 97 ? 18.411 4.029 -13.245 1.00 65.62 97 GLY A O 1
ATOM 755 N N . LEU A 1 98 ? 19.874 5.701 -13.579 1.00 72.50 98 LEU A N 1
ATOM 756 C CA . LEU A 1 98 ? 19.692 6.345 -12.269 1.00 72.50 98 LEU A CA 1
ATOM 757 C C . LEU A 1 98 ? 1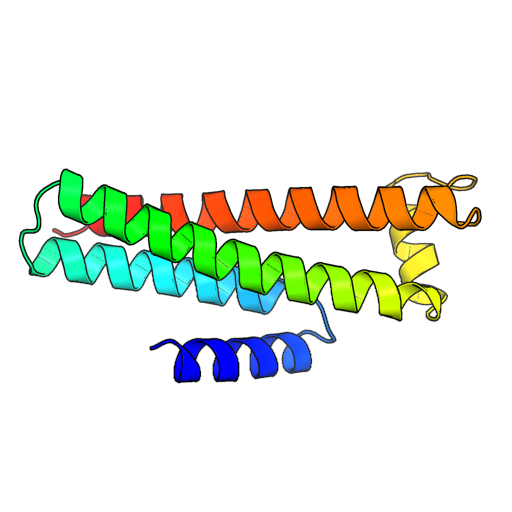8.346 7.092 -12.153 1.00 72.50 98 LEU A C 1
ATOM 759 O O . LEU A 1 98 ? 17.717 7.112 -11.092 1.00 72.50 98 LEU A O 1
ATOM 763 N N . ASN A 1 99 ? 17.879 7.666 -13.260 1.00 75.81 99 ASN A N 1
ATOM 764 C CA . ASN A 1 99 ? 16.635 8.426 -13.320 1.00 75.81 99 ASN A CA 1
ATOM 765 C C . ASN A 1 99 ? 15.411 7.496 -13.343 1.00 75.81 99 ASN A C 1
ATOM 767 O O . ASN A 1 99 ? 14.420 7.790 -12.679 1.00 75.81 99 ASN A O 1
ATOM 771 N N . TRP A 1 100 ? 15.513 6.325 -13.989 1.00 75.88 100 TRP A N 1
ATOM 772 C CA . TRP A 1 100 ? 14.470 5.289 -13.945 1.00 75.88 100 TRP A CA 1
ATOM 773 C C . TRP A 1 100 ? 14.207 4.787 -12.521 1.00 75.88 100 TRP A C 1
ATOM 775 O O . TRP A 1 100 ? 13.064 4.750 -12.072 1.00 75.88 100 TRP A O 1
ATOM 785 N N . VAL A 1 101 ? 15.268 4.448 -11.777 1.00 78.44 101 VAL A N 1
ATOM 786 C CA . VAL A 1 101 ? 15.142 3.985 -10.383 1.00 78.44 101 VAL A CA 1
ATOM 787 C C . VAL A 1 101 ? 14.503 5.061 -9.511 1.00 78.44 101 VAL A C 1
ATOM 789 O O . VAL A 1 101 ? 13.615 4.755 -8.715 1.00 78.44 101 VAL A O 1
ATOM 792 N N . SER A 1 102 ? 14.908 6.320 -9.685 1.00 80.56 102 SER A N 1
ATOM 793 C CA . SER A 1 102 ? 14.330 7.453 -8.956 1.00 80.56 102 SER A CA 1
ATOM 794 C C . SER A 1 102 ? 12.838 7.605 -9.254 1.00 80.56 102 SER A C 1
ATOM 796 O O . SER A 1 102 ? 12.035 7.734 -8.333 1.00 80.56 102 SER A O 1
ATOM 798 N N . LEU A 1 103 ? 12.453 7.507 -10.526 1.00 80.06 103 LEU A N 1
ATOM 799 C CA . LEU A 1 103 ? 11.067 7.626 -10.961 1.00 80.06 103 LEU A CA 1
ATOM 800 C C . LEU A 1 103 ? 10.193 6.494 -10.407 1.00 80.06 103 LEU A C 1
ATOM 802 O O . LEU A 1 103 ? 9.142 6.758 -9.822 1.00 80.06 103 LEU A O 1
ATOM 806 N N . VAL A 1 104 ? 10.648 5.242 -10.522 1.00 81.75 104 VAL A N 1
ATOM 807 C CA . VAL A 1 104 ? 9.952 4.071 -9.962 1.00 81.75 104 VAL A CA 1
ATOM 808 C C . VAL A 1 104 ? 9.823 4.192 -8.445 1.00 81.75 104 VAL A C 1
ATOM 810 O O . VAL A 1 104 ? 8.763 3.909 -7.889 1.00 81.75 104 VAL A O 1
ATOM 813 N N . THR A 1 105 ? 10.873 4.661 -7.769 1.00 82.25 105 THR A N 1
ATOM 814 C CA . THR A 1 105 ? 10.860 4.860 -6.314 1.00 82.25 105 THR A CA 1
ATOM 815 C C . THR A 1 105 ? 9.840 5.924 -5.912 1.00 82.25 105 THR A C 1
ATOM 817 O O . THR A 1 105 ? 9.040 5.685 -5.010 1.00 82.25 105 THR A O 1
ATOM 820 N N . ILE A 1 106 ? 9.811 7.072 -6.597 1.00 84.44 106 ILE A N 1
ATOM 821 C CA . ILE A 1 106 ? 8.841 8.147 -6.334 1.00 84.44 106 ILE A CA 1
ATOM 822 C C . ILE A 1 106 ? 7.411 7.663 -6.600 1.00 84.44 106 ILE A C 1
ATOM 824 O O . ILE A 1 106 ? 6.534 7.871 -5.762 1.00 84.44 106 ILE A O 1
ATOM 828 N N . GLY A 1 107 ? 7.176 6.968 -7.717 1.00 82.38 107 GLY A N 1
ATOM 829 C CA . GLY A 1 107 ? 5.870 6.392 -8.043 1.00 82.38 107 GLY A CA 1
ATOM 830 C C . GLY A 1 107 ? 5.407 5.376 -6.997 1.00 82.38 107 GLY A C 1
ATOM 831 O O . GLY A 1 107 ? 4.271 5.436 -6.527 1.00 82.38 107 GLY A O 1
ATOM 832 N N . CYS A 1 108 ? 6.304 4.492 -6.555 1.00 83.94 108 CYS A N 1
ATOM 833 C CA . CYS A 1 108 ? 6.029 3.520 -5.502 1.00 83.94 108 CYS A CA 1
ATOM 834 C C . CYS A 1 108 ? 5.708 4.195 -4.159 1.00 83.94 108 CYS A C 1
ATOM 836 O O . CYS A 1 108 ? 4.746 3.808 -3.490 1.00 83.94 108 CYS A O 1
ATOM 838 N N . LEU A 1 109 ? 6.454 5.237 -3.779 1.00 85.31 109 LEU A N 1
ATOM 839 C CA . LEU A 1 109 ? 6.179 6.020 -2.572 1.00 85.31 109 LEU A CA 1
ATOM 840 C C . LEU A 1 109 ? 4.823 6.726 -2.651 1.00 85.31 109 LEU A C 1
ATOM 842 O O . LEU A 1 109 ? 4.062 6.683 -1.685 1.00 85.31 109 LEU A O 1
ATOM 846 N N . ALA A 1 110 ? 4.490 7.323 -3.797 1.00 85.50 110 ALA A N 1
ATOM 847 C CA . ALA A 1 110 ? 3.202 7.974 -4.013 1.00 85.50 110 ALA A CA 1
ATOM 848 C C . ALA A 1 110 ? 2.039 6.973 -3.907 1.00 85.50 110 ALA A C 1
ATOM 850 O O . ALA A 1 110 ? 1.083 7.212 -3.170 1.00 85.50 110 ALA A O 1
ATOM 851 N N . LEU A 1 111 ? 2.147 5.816 -4.567 1.00 83.00 111 LEU A N 1
ATOM 852 C CA . LEU A 1 111 ? 1.149 4.743 -4.497 1.00 83.00 111 LEU A CA 1
ATOM 853 C C . LEU A 1 111 ? 0.996 4.194 -3.078 1.00 83.00 111 LEU A C 1
ATOM 855 O O . LEU A 1 111 ? -0.120 4.036 -2.588 1.00 83.00 111 LEU A O 1
ATOM 859 N N . SER A 1 112 ? 2.113 3.964 -2.391 1.00 84.31 112 SER A N 1
ATOM 860 C CA . SER A 1 112 ? 2.148 3.533 -0.992 1.00 84.31 112 SER A CA 1
ATOM 861 C C . SER A 1 112 ? 1.461 4.548 -0.074 1.00 84.31 112 SER A C 1
ATOM 863 O O . SER A 1 112 ? 0.688 4.185 0.814 1.00 84.31 112 SER A O 1
ATOM 865 N N . PHE A 1 113 ? 1.688 5.839 -0.308 1.00 86.56 113 PHE A N 1
ATOM 866 C CA . PHE A 1 113 ? 1.047 6.906 0.450 1.00 86.56 113 PHE A CA 1
ATOM 867 C C . PHE A 1 113 ? -0.466 6.967 0.192 1.00 86.56 113 PHE A C 1
ATOM 869 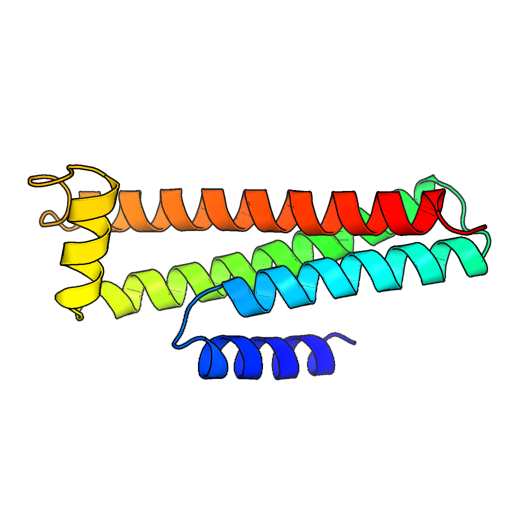O O . PHE A 1 113 ? -1.249 7.047 1.141 1.00 86.56 113 PHE A O 1
ATOM 876 N N . ILE A 1 114 ? -0.893 6.849 -1.069 1.00 86.06 114 ILE A N 1
ATOM 877 C CA . ILE A 1 114 ? -2.312 6.775 -1.445 1.00 86.06 114 ILE A CA 1
ATOM 878 C C . ILE A 1 114 ? -2.972 5.556 -0.787 1.00 86.06 114 ILE A C 1
ATOM 880 O O . ILE A 1 114 ? -4.013 5.697 -0.147 1.00 86.06 114 ILE A O 1
ATOM 884 N N . GLN A 1 115 ? -2.339 4.382 -0.856 1.00 87.06 115 GLN A N 1
ATOM 885 C CA . GLN A 1 115 ? -2.803 3.152 -0.211 1.00 87.06 115 GLN A CA 1
ATOM 886 C C . GLN A 1 115 ? -3.042 3.351 1.287 1.00 87.06 115 GLN A C 1
ATOM 888 O O . GLN A 1 115 ? -4.082 2.952 1.828 1.00 87.06 115 GLN A O 1
ATOM 893 N N . PHE A 1 116 ? -2.069 3.964 1.964 1.00 85.94 116 PHE A N 1
ATOM 894 C CA . PHE A 1 116 ? -2.139 4.252 3.387 1.00 85.94 116 PHE A CA 1
ATOM 895 C C . PHE A 1 116 ? -3.332 5.158 3.708 1.00 85.94 116 PHE A C 1
ATOM 897 O O . PHE A 1 116 ? -4.112 4.853 4.617 1.00 85.94 116 PHE A O 1
ATOM 904 N N . LEU A 1 117 ? -3.505 6.239 2.939 1.00 86.94 117 LEU A N 1
ATOM 905 C CA . LEU A 1 117 ? -4.617 7.171 3.099 1.00 86.94 117 LEU A CA 1
ATOM 906 C C . LEU A 1 117 ? -5.964 6.491 2.859 1.00 86.94 117 LEU A C 1
ATOM 908 O O . LEU A 1 117 ? -6.811 6.558 3.744 1.00 86.94 117 LEU A O 1
ATOM 912 N N . CYS A 1 118 ? -6.148 5.790 1.737 1.00 86.31 118 CYS A N 1
ATOM 913 C CA . CYS A 1 118 ? -7.391 5.088 1.399 1.00 86.31 118 CYS A CA 1
ATOM 914 C C . CYS A 1 118 ? -7.786 4.065 2.468 1.00 86.31 118 CYS A C 1
ATOM 916 O O . CYS A 1 118 ? -8.931 4.026 2.918 1.00 86.31 118 CYS A O 1
ATOM 918 N N . THR A 1 119 ? -6.823 3.272 2.939 1.00 86.25 119 THR A N 1
ATOM 919 C CA . THR A 1 119 ? -7.063 2.271 3.988 1.00 86.25 119 THR A CA 1
ATOM 920 C C . THR A 1 119 ? -7.496 2.945 5.293 1.00 86.25 119 THR A C 1
ATOM 922 O O . THR A 1 119 ? -8.449 2.514 5.947 1.00 86.25 119 THR A O 1
ATOM 925 N N . ARG A 1 120 ? -6.818 4.036 5.673 1.00 84.69 120 ARG A N 1
ATOM 926 C CA . ARG A 1 120 ? -7.097 4.771 6.912 1.00 84.69 120 ARG A CA 1
ATOM 927 C C . ARG A 1 120 ? -8.432 5.510 6.858 1.00 84.69 120 ARG A C 1
ATOM 929 O O . ARG A 1 120 ? -9.178 5.478 7.841 1.00 84.69 120 ARG A O 1
ATOM 936 N N . THR A 1 121 ? -8.741 6.175 5.747 1.00 87.50 121 THR A N 1
ATOM 937 C CA . THR A 1 121 ? -10.007 6.894 5.567 1.00 87.50 121 THR A CA 1
ATOM 938 C C . THR A 1 121 ? -11.170 5.917 5.558 1.00 87.50 121 THR A C 1
ATOM 940 O O . THR A 1 121 ? -12.108 6.133 6.318 1.00 87.50 121 THR A O 1
ATOM 943 N N . ALA A 1 122 ? -11.077 4.800 4.828 1.00 87.50 122 ALA A N 1
ATOM 944 C CA . ALA A 1 122 ? -12.115 3.771 4.796 1.00 87.50 122 ALA A CA 1
ATOM 945 C C . ALA A 1 122 ? -12.391 3.167 6.179 1.00 87.50 122 ALA A C 1
ATOM 947 O O . ALA A 1 122 ? -13.546 3.052 6.586 1.00 87.50 122 ALA A O 1
ATOM 948 N N . ALA A 1 123 ? -11.342 2.845 6.940 1.00 85.06 123 ALA A N 1
ATOM 949 C CA . ALA A 1 123 ? -11.491 2.310 8.288 1.00 85.06 123 ALA A CA 1
ATOM 950 C C . ALA A 1 123 ? -12.116 3.325 9.262 1.00 85.06 123 ALA A C 1
ATOM 952 O O . ALA A 1 123 ? -12.971 2.971 10.074 1.00 85.06 123 ALA A O 1
ATOM 953 N N . THR A 1 124 ? -11.726 4.600 9.152 1.00 86.00 124 THR A N 1
ATOM 954 C CA . THR A 1 124 ? -12.285 5.695 9.963 1.00 86.00 124 THR A CA 1
ATOM 955 C C . THR A 1 124 ? -13.743 5.969 9.611 1.00 86.00 124 THR A C 1
ATOM 957 O O . THR A 1 124 ? -14.564 6.132 10.513 1.00 86.00 124 THR A O 1
ATOM 960 N N . LEU A 1 125 ? -14.076 5.988 8.316 1.00 87.75 125 LEU A N 1
ATOM 961 C CA . LEU A 1 125 ? -15.451 6.131 7.843 1.00 87.75 125 LEU A CA 1
ATOM 962 C C . LEU A 1 125 ? -16.306 4.990 8.386 1.00 87.75 125 LEU A C 1
ATOM 964 O O . LEU A 1 125 ? -17.345 5.247 8.975 1.00 87.75 125 LEU A O 1
ATOM 968 N N . ALA A 1 126 ? -15.844 3.747 8.248 1.00 86.75 126 ALA A N 1
ATOM 969 C CA . ALA A 1 126 ? -16.574 2.563 8.684 1.00 86.75 126 ALA A CA 1
ATOM 970 C C . ALA A 1 126 ? -16.822 2.526 10.198 1.00 86.75 126 ALA A C 1
ATOM 972 O O . ALA A 1 126 ? -17.875 2.073 10.633 1.00 86.75 126 ALA A O 1
ATOM 973 N N . PHE A 1 127 ? -15.876 3.022 10.998 1.00 82.62 127 PHE A N 1
ATOM 974 C CA . PHE A 1 127 ? -16.041 3.130 12.447 1.00 82.62 127 PHE A CA 1
ATOM 975 C C . PHE A 1 127 ? -17.012 4.249 12.848 1.00 82.62 127 PHE A C 1
ATOM 977 O O . PHE A 1 127 ? -17.813 4.060 13.755 1.00 82.62 127 PHE A O 1
ATOM 984 N N . LYS A 1 128 ? -16.977 5.403 12.162 1.00 82.81 128 LYS A N 1
ATOM 985 C CA . LYS A 1 128 ? -17.896 6.528 12.421 1.00 82.81 128 LYS A CA 1
ATOM 986 C C . LYS A 1 128 ? -19.317 6.290 11.898 1.00 82.81 128 LYS A C 1
ATOM 988 O O . LYS A 1 128 ? -20.267 6.765 12.507 1.00 82.81 128 LYS A O 1
ATOM 993 N N . LEU A 1 129 ? -19.446 5.609 10.758 1.00 79.62 129 LEU A N 1
ATOM 994 C CA . LEU A 1 129 ? -20.715 5.278 10.097 1.00 79.62 129 LEU A CA 1
ATOM 995 C C . LEU A 1 129 ? -21.343 3.987 10.620 1.00 79.62 129 LEU A C 1
ATOM 997 O O . LEU A 1 129 ? -22.449 3.662 10.202 1.00 79.62 129 LEU A O 1
ATOM 1001 N N . GLY A 1 130 ? -20.664 3.258 11.510 1.00 62.47 130 GLY A N 1
ATOM 1002 C CA . GLY A 1 130 ? -21.312 2.260 12.347 1.00 62.47 130 GLY A CA 1
ATOM 1003 C C . GLY A 1 130 ? -22.418 2.945 13.150 1.00 62.47 130 GLY A C 1
ATOM 1004 O O . GLY A 1 130 ? -22.170 3.578 14.173 1.00 62.47 130 GLY A O 1
ATOM 1005 N N . LYS A 1 131 ? -23.630 2.877 12.625 1.00 49.94 131 LYS A N 1
ATOM 1006 C CA . LYS A 1 131 ? -24.909 3.186 13.245 1.00 49.94 131 LYS A CA 1
ATOM 1007 C C . LYS A 1 131 ? -25.827 2.026 12.896 1.00 49.94 131 LYS A C 1
ATOM 1009 O O . LYS A 1 131 ? -25.670 1.487 11.775 1.00 49.94 131 LYS A O 1
#